Protein AF-A0A660MNW3-F1 (afdb_monomer_lite)

Sequence (74 aa):
MQVQDAQKALISDTAIHSKNRRRTQMSAYTHFTPIERGHLAASLKGGKAQACIAAELGRSESTISREIRRNGGS

Radius of gyration: 23.4 Å; chains: 1; bounding box: 52×50×49 Å

Structure (mmCIF, N/CA/C/O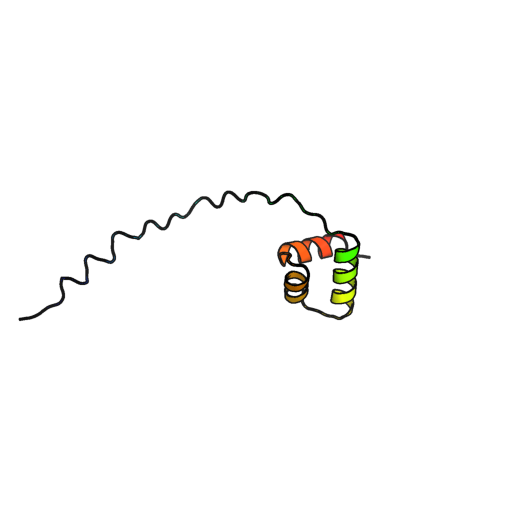 backbone):
data_AF-A0A660MNW3-F1
#
_entry.id   AF-A0A660MNW3-F1
#
loop_
_atom_site.group_PDB
_atom_site.id
_atom_site.type_symbol
_atom_site.label_atom_id
_atom_site.label_alt_id
_atom_site.label_comp_id
_atom_site.label_asym_id
_atom_site.label_entity_id
_atom_site.label_seq_id
_atom_site.pdbx_PDB_ins_code
_atom_site.Cartn_x
_atom_site.Cartn_y
_atom_site.Cartn_z
_atom_site.occupancy
_atom_site.B_iso_or_equiv
_atom_site.auth_seq_id
_atom_site.auth_comp_id
_atom_site.auth_asym_id
_atom_site.auth_atom_id
_atom_site.pdbx_PDB_model_num
ATOM 1 N N . MET A 1 1 ? 37.301 37.844 36.375 1.00 43.72 1 MET A N 1
ATOM 2 C CA . MET A 1 1 ? 35.923 38.309 36.118 1.00 43.72 1 MET A CA 1
ATOM 3 C C . MET A 1 1 ? 35.599 37.848 34.705 1.00 43.72 1 MET A C 1
ATOM 5 O O . MET A 1 1 ? 36.295 38.266 33.796 1.00 43.72 1 MET A O 1
ATOM 9 N N . GLN A 1 2 ? 34.925 36.704 34.541 1.00 51.22 2 GLN A N 1
ATOM 10 C CA . GLN A 1 2 ? 33.476 36.659 34.285 1.00 51.22 2 GLN A CA 1
ATOM 11 C C . GLN A 1 2 ? 33.114 37.582 33.096 1.00 51.22 2 GLN A C 1
ATOM 13 O O . GLN A 1 2 ? 33.405 38.763 33.170 1.00 51.22 2 GLN A O 1
ATOM 18 N N . VAL A 1 3 ? 32.480 37.173 31.997 1.00 43.91 3 VAL A N 1
ATOM 19 C CA . VAL A 1 3 ? 31.531 36.078 31.778 1.00 43.91 3 VAL A CA 1
ATOM 20 C C . VAL A 1 3 ? 31.119 36.083 30.287 1.00 43.91 3 VAL A C 1
ATOM 22 O O . VAL A 1 3 ? 30.944 37.138 29.702 1.00 43.91 3 VAL A O 1
ATOM 25 N N . GLN A 1 4 ? 30.895 34.901 29.708 1.00 50.16 4 GLN A N 1
ATOM 26 C CA . GLN A 1 4 ? 29.713 34.594 28.873 1.00 50.16 4 GLN A CA 1
ATOM 27 C C . GLN A 1 4 ? 29.530 35.162 27.444 1.00 50.16 4 GLN A C 1
ATOM 29 O O . GLN A 1 4 ? 28.572 34.745 26.798 1.00 50.16 4 GLN A O 1
ATOM 34 N N . ASP A 1 5 ? 30.420 35.970 26.864 1.00 55.09 5 ASP A N 1
ATOM 35 C CA . ASP A 1 5 ? 30.120 36.551 25.531 1.00 55.09 5 ASP A CA 1
ATOM 36 C C . ASP A 1 5 ? 30.540 35.717 24.305 1.00 55.09 5 ASP A C 1
ATOM 38 O O . ASP A 1 5 ? 30.097 35.979 23.18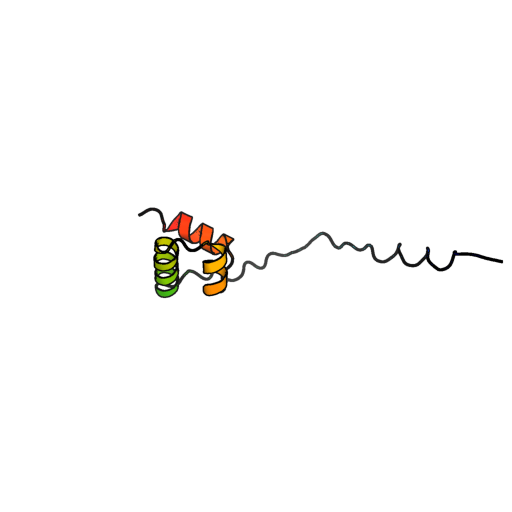6 1.00 55.09 5 ASP A O 1
ATOM 42 N N . ALA A 1 6 ? 31.321 34.647 24.478 1.00 47.84 6 ALA A N 1
ATOM 43 C CA . ALA A 1 6 ? 31.774 33.834 23.341 1.00 47.84 6 ALA A CA 1
ATOM 44 C C . ALA A 1 6 ? 30.728 32.821 22.829 1.00 47.84 6 ALA A C 1
ATOM 46 O O . ALA A 1 6 ? 30.897 32.254 21.752 1.00 47.84 6 ALA A O 1
ATOM 47 N N . GLN A 1 7 ? 29.635 32.590 23.566 1.00 49.50 7 GLN A N 1
ATOM 48 C CA . GLN A 1 7 ? 28.619 31.593 23.189 1.00 49.50 7 GLN A CA 1
ATOM 49 C C . GLN A 1 7 ? 27.412 32.182 22.444 1.00 49.50 7 GLN A C 1
ATOM 51 O O . GLN A 1 7 ? 26.536 31.434 22.016 1.00 49.50 7 GLN A O 1
ATOM 56 N N . LYS A 1 8 ? 27.364 33.505 22.226 1.00 50.09 8 LYS A N 1
ATOM 57 C CA . LYS A 1 8 ? 26.227 34.167 21.561 1.00 50.09 8 LYS A CA 1
ATOM 58 C C . LYS A 1 8 ? 26.426 34.415 20.058 1.00 50.09 8 LYS A C 1
ATOM 60 O O . LYS A 1 8 ? 25.454 34.685 19.360 1.00 50.09 8 LYS A O 1
ATOM 65 N N . ALA A 1 9 ? 27.643 34.262 19.535 1.00 48.50 9 ALA A N 1
ATOM 66 C CA . ALA A 1 9 ? 27.965 34.530 18.126 1.00 48.50 9 ALA A CA 1
ATOM 67 C C . ALA A 1 9 ? 27.928 33.291 17.204 1.00 48.50 9 ALA A C 1
ATOM 69 O O . ALA A 1 9 ? 28.320 33.379 16.049 1.00 48.50 9 ALA A O 1
ATOM 70 N N . LEU A 1 10 ? 27.457 32.137 17.690 1.00 48.84 10 LEU A N 1
ATOM 71 C CA . LEU A 1 10 ? 27.430 30.875 16.928 1.00 48.84 10 LEU A CA 1
ATOM 72 C C . LEU A 1 10 ? 26.022 30.409 16.523 1.00 48.84 10 LEU A C 1
ATOM 74 O O . LEU A 1 10 ? 25.877 29.346 15.929 1.00 48.84 10 LEU A O 1
ATOM 78 N N . ILE A 1 11 ? 24.979 31.188 16.829 1.00 47.81 11 ILE A N 1
ATOM 79 C CA . ILE A 1 11 ? 23.576 30.764 16.643 1.00 47.81 11 ILE A CA 1
ATOM 80 C C . ILE A 1 11 ? 22.861 31.564 15.532 1.00 47.81 11 ILE A C 1
ATOM 82 O O . ILE A 1 11 ? 21.741 31.234 15.152 1.00 47.81 11 ILE A O 1
ATOM 86 N N . SER A 1 12 ? 23.511 32.563 14.929 1.00 49.16 12 SER A N 1
ATOM 87 C CA . SER A 1 12 ? 22.838 33.483 13.994 1.00 49.16 12 SER A CA 1
ATOM 88 C C . SER A 1 12 ? 23.043 33.175 12.503 1.00 49.16 12 SER A C 1
ATOM 90 O O . SER A 1 12 ? 22.210 33.581 11.698 1.00 49.16 12 SER A O 1
ATOM 92 N N . ASP A 1 13 ? 24.076 32.411 12.120 1.00 48.03 13 ASP A N 1
ATOM 93 C CA . ASP A 1 13 ? 24.517 32.348 10.709 1.00 48.03 13 ASP A CA 1
ATOM 94 C C . ASP A 1 13 ? 24.185 31.042 9.967 1.00 48.03 13 ASP A C 1
ATOM 96 O O . ASP A 1 13 ? 24.495 30.891 8.788 1.00 48.03 13 ASP A O 1
ATOM 100 N N . THR A 1 14 ? 23.494 30.092 10.603 1.00 50.69 14 THR A N 1
ATOM 101 C CA . THR A 1 14 ? 23.074 28.831 9.950 1.00 50.69 14 THR A CA 1
ATOM 102 C C . THR A 1 14 ? 21.560 28.660 9.876 1.00 50.69 14 THR A C 1
ATOM 104 O O . THR A 1 14 ? 21.042 27.556 9.730 1.00 50.69 14 THR A O 1
ATOM 107 N N . ALA A 1 15 ? 20.819 29.768 9.877 1.00 48.81 15 ALA A N 1
ATOM 108 C CA . ALA A 1 15 ? 19.399 29.775 9.543 1.00 48.81 15 ALA A CA 1
ATOM 109 C C . ALA A 1 15 ? 19.148 30.033 8.045 1.00 48.81 15 ALA A C 1
ATOM 111 O O . ALA A 1 15 ? 18.172 30.688 7.685 1.00 48.81 15 ALA A O 1
ATOM 112 N N . ILE A 1 16 ? 19.948 29.452 7.139 1.00 46.16 16 ILE A N 1
ATOM 113 C CA . ILE A 1 16 ? 19.462 29.197 5.771 1.00 46.16 16 ILE A CA 1
ATOM 114 C C . ILE A 1 16 ? 18.600 27.935 5.832 1.00 46.16 16 ILE A C 1
ATOM 116 O O . ILE A 1 16 ? 18.950 26.855 5.360 1.00 46.16 16 ILE A O 1
ATOM 120 N N . HIS A 1 17 ? 17.432 28.073 6.459 1.00 52.38 17 HIS A N 1
ATOM 121 C CA . HIS A 1 17 ? 16.341 27.128 6.287 1.00 52.38 17 HIS A CA 1
ATOM 122 C C . HIS A 1 17 ? 15.855 27.305 4.845 1.00 52.38 17 HIS A C 1
ATOM 124 O O . HIS A 1 17 ? 14.958 28.101 4.568 1.00 52.38 17 HIS A O 1
ATOM 130 N N . SER A 1 18 ? 16.504 26.599 3.915 1.00 52.78 18 SER A N 1
ATOM 131 C CA . SER A 1 18 ? 16.121 26.501 2.506 1.00 52.78 18 SER A CA 1
ATOM 132 C C . SER A 1 18 ? 14.769 25.790 2.403 1.00 52.78 18 SER A C 1
ATOM 134 O O . SER A 1 18 ? 14.639 24.617 2.053 1.00 52.78 18 SER A O 1
ATOM 136 N N . LYS A 1 19 ? 13.711 26.510 2.770 1.00 60.03 19 LYS A N 1
ATOM 137 C CA . LYS A 1 19 ? 12.346 26.184 2.402 1.00 60.03 19 LYS A CA 1
ATOM 138 C C . LYS A 1 19 ? 12.240 26.563 0.936 1.00 60.03 19 LYS A C 1
ATOM 140 O O . LYS A 1 19 ? 12.026 27.734 0.651 1.00 60.03 19 LYS A O 1
ATOM 145 N N . ASN A 1 20 ? 12.428 25.582 0.049 1.00 60.75 20 ASN A N 1
ATOM 146 C CA . ASN A 1 20 ? 11.831 25.484 -1.293 1.00 60.75 20 ASN A CA 1
ATOM 147 C C . ASN A 1 20 ? 12.827 25.017 -2.370 1.00 60.75 20 ASN A C 1
ATOM 149 O O . ASN A 1 20 ? 13.452 25.813 -3.067 1.00 60.75 20 ASN A O 1
ATOM 153 N N . ARG A 1 21 ? 12.884 23.698 -2.578 1.00 55.41 21 ARG A N 1
ATOM 154 C CA . ARG A 1 21 ? 12.349 23.064 -3.797 1.00 55.41 21 ARG A CA 1
ATOM 155 C C . ARG A 1 21 ? 12.572 21.555 -3.710 1.00 55.41 21 ARG A C 1
ATOM 157 O O . ARG A 1 21 ? 13.498 21.010 -4.306 1.00 55.41 21 ARG A O 1
ATOM 164 N N . ARG A 1 22 ? 11.664 20.842 -3.030 1.00 57.44 22 ARG A N 1
ATOM 165 C CA . ARG A 1 22 ? 11.419 19.443 -3.403 1.00 57.44 22 ARG A CA 1
ATOM 166 C C . ARG A 1 22 ? 10.764 19.494 -4.777 1.00 57.44 22 ARG A C 1
ATOM 168 O O . ARG A 1 22 ? 9.546 19.535 -4.888 1.00 57.44 22 ARG A O 1
ATOM 175 N N . ARG A 1 23 ? 11.580 19.570 -5.833 1.00 54.41 23 ARG A N 1
ATOM 176 C CA . ARG A 1 23 ? 11.149 19.157 -7.164 1.00 54.41 23 ARG A CA 1
ATOM 177 C C . ARG A 1 23 ? 10.760 17.699 -6.962 1.00 54.41 23 ARG A C 1
ATOM 179 O O . ARG A 1 23 ? 11.641 16.854 -6.836 1.00 54.41 23 ARG A O 1
ATOM 186 N N . THR A 1 24 ? 9.467 17.438 -6.775 1.00 59.34 24 THR A N 1
ATOM 187 C CA . THR A 1 24 ? 8.921 16.087 -6.735 1.00 59.34 24 THR A CA 1
ATOM 188 C C . THR A 1 24 ? 9.217 15.519 -8.110 1.00 59.34 24 THR A C 1
ATOM 190 O O . THR A 1 24 ? 8.439 15.701 -9.040 1.00 59.34 24 THR A O 1
ATOM 193 N N . GLN A 1 25 ? 10.404 14.934 -8.273 1.00 58.03 25 GLN A N 1
ATOM 194 C CA . GLN A 1 25 ? 10.674 14.002 -9.347 1.00 58.03 25 GLN A CA 1
ATOM 195 C C . GLN A 1 25 ? 9.558 12.984 -9.199 1.00 58.03 25 GLN A C 1
ATOM 197 O O . GLN A 1 25 ? 9.517 12.253 -8.206 1.00 58.03 25 GLN A O 1
ATOM 202 N N . MET A 1 26 ? 8.568 13.051 -10.087 1.00 55.78 26 MET A N 1
ATOM 203 C CA . MET A 1 26 ? 7.543 12.031 -10.146 1.00 55.78 26 MET A CA 1
ATOM 204 C C . MET A 1 26 ? 8.298 10.763 -10.506 1.00 55.78 26 MET A C 1
ATOM 206 O O . MET A 1 26 ? 8.639 10.553 -11.666 1.00 55.78 26 MET A O 1
ATOM 210 N N . SER A 1 27 ? 8.649 9.981 -9.480 1.00 61.88 27 SER A N 1
ATOM 211 C CA . SER A 1 27 ? 9.178 8.638 -9.654 1.00 61.88 27 SER A CA 1
ATOM 212 C C . SER A 1 27 ? 8.284 7.957 -10.679 1.00 61.88 27 SER A C 1
ATOM 214 O O . SER A 1 27 ? 7.055 8.076 -10.583 1.00 61.88 27 SER A O 1
ATOM 216 N N . ALA A 1 28 ? 8.905 7.352 -11.695 1.00 65.94 28 ALA A N 1
ATOM 217 C CA . ALA A 1 28 ? 8.195 6.701 -12.782 1.00 65.94 28 ALA A CA 1
ATOM 218 C C . ALA A 1 28 ? 7.056 5.869 -12.188 1.00 65.94 28 ALA A C 1
ATOM 220 O O . ALA A 1 28 ? 7.273 5.055 -11.283 1.00 65.94 28 ALA A O 1
ATOM 221 N N . TYR A 1 29 ? 5.829 6.161 -12.622 1.00 68.12 29 TYR A N 1
ATOM 222 C CA . TYR A 1 29 ? 4.644 5.577 -12.019 1.00 68.12 29 TYR A CA 1
ATOM 223 C C . TYR A 1 29 ? 4.696 4.061 -12.183 1.00 68.12 29 TYR A C 1
ATOM 225 O O . TYR A 1 29 ? 4.461 3.516 -13.258 1.00 68.12 29 TYR A O 1
ATOM 233 N N . THR A 1 30 ? 5.054 3.382 -11.099 1.00 81.44 30 THR A N 1
ATOM 234 C CA . THR A 1 30 ? 5.200 1.934 -11.094 1.00 81.44 30 THR A CA 1
ATOM 235 C C . THR A 1 30 ? 3.871 1.359 -10.645 1.00 81.44 30 THR A C 1
ATOM 237 O O . THR A 1 30 ? 3.533 1.414 -9.458 1.00 81.44 30 THR A O 1
ATOM 240 N N . HIS A 1 31 ? 3.099 0.849 -11.602 1.00 87.44 31 HIS A N 1
ATOM 241 C CA . HIS A 1 31 ? 1.852 0.147 -11.324 1.00 87.44 31 HIS A CA 1
ATOM 242 C C . HIS A 1 31 ? 2.091 -1.040 -10.382 1.00 87.44 31 HIS A C 1
ATOM 244 O O . HIS A 1 31 ? 3.186 -1.604 -10.342 1.00 87.44 31 HIS A O 1
ATOM 250 N N . PHE A 1 32 ? 1.056 -1.431 -9.637 1.00 90.94 32 PHE A N 1
ATOM 251 C CA . PHE A 1 32 ? 1.076 -2.728 -8.972 1.00 90.94 32 PHE A CA 1
ATOM 252 C C . PHE A 1 32 ? 1.071 -3.830 -10.030 1.00 90.94 32 PHE A C 1
ATOM 254 O O . PHE A 1 32 ? 0.277 -3.809 -10.978 1.00 90.94 32 PHE A O 1
ATOM 261 N N . THR A 1 33 ? 1.942 -4.807 -9.853 1.00 91.75 33 THR A N 1
ATOM 262 C CA . THR A 1 33 ? 1.891 -6.073 -10.576 1.00 91.75 33 THR A CA 1
ATOM 263 C C . THR A 1 33 ? 0.698 -6.908 -10.089 1.00 91.75 33 THR A C 1
ATOM 265 O O . THR A 1 33 ? 0.176 -6.675 -8.993 1.00 91.75 33 THR A O 1
ATOM 268 N N . PRO A 1 34 ? 0.239 -7.906 -10.865 1.00 91.38 34 PRO A N 1
ATOM 269 C CA . PRO A 1 34 ? -0.795 -8.832 -10.403 1.00 91.38 34 PRO A CA 1
ATOM 270 C C . PRO A 1 34 ? -0.434 -9.539 -9.086 1.00 91.38 34 PRO A C 1
ATOM 272 O O . PRO A 1 34 ? -1.305 -9.731 -8.244 1.00 91.38 34 PRO A O 1
ATOM 275 N N . ILE A 1 35 ? 0.848 -9.866 -8.887 1.00 92.88 35 ILE A N 1
ATOM 276 C CA . ILE A 1 35 ? 1.344 -10.524 -7.670 1.00 92.88 35 ILE A CA 1
ATOM 277 C C . ILE A 1 35 ? 1.231 -9.582 -6.467 1.00 92.88 35 ILE A C 1
ATOM 279 O O . ILE A 1 35 ? 0.648 -9.961 -5.454 1.00 92.88 35 ILE A O 1
ATOM 283 N N . GLU A 1 36 ? 1.710 -8.339 -6.586 1.00 93.88 36 GLU A N 1
ATOM 284 C CA . GLU A 1 36 ? 1.584 -7.350 -5.505 1.00 93.88 36 GLU A CA 1
ATOM 285 C C . GLU A 1 36 ? 0.108 -7.054 -5.184 1.00 93.88 36 GLU A C 1
ATOM 287 O O . GLU A 1 36 ? -0.244 -6.897 -4.017 1.00 93.88 36 GLU A O 1
ATOM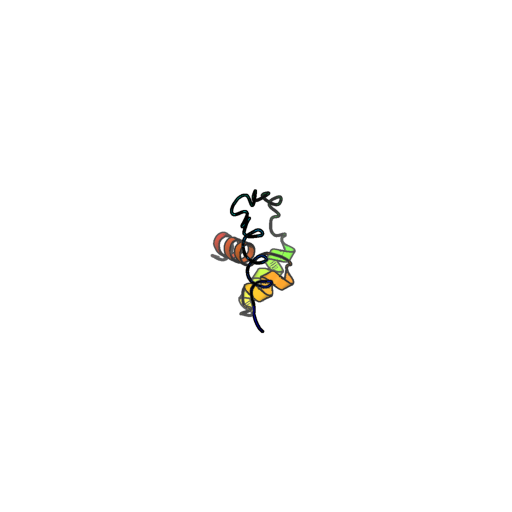 292 N N . ARG A 1 37 ? -0.777 -7.028 -6.196 1.00 94.12 37 ARG A N 1
ATOM 293 C CA . ARG A 1 37 ? -2.230 -6.907 -5.977 1.00 94.12 37 ARG A CA 1
ATOM 294 C C . ARG A 1 37 ? -2.798 -8.099 -5.210 1.00 94.12 37 ARG A C 1
ATOM 296 O O . ARG A 1 37 ? -3.588 -7.895 -4.292 1.00 94.12 37 ARG A O 1
ATOM 303 N N . GLY A 1 38 ? -2.389 -9.321 -5.551 1.00 94.44 38 GLY A N 1
ATOM 304 C CA . GLY A 1 38 ? -2.780 -10.529 -4.823 1.00 94.44 38 GLY A CA 1
ATOM 305 C C . GLY A 1 38 ? -2.333 -10.489 -3.360 1.00 94.44 38 GLY A C 1
ATOM 306 O O . GLY A 1 38 ? -3.137 -10.741 -2.462 1.00 94.44 38 GLY A O 1
ATOM 307 N N . HIS A 1 39 ? -1.082 -10.084 -3.110 1.00 94.88 39 HIS A N 1
ATOM 308 C CA . HIS A 1 39 ? -0.544 -9.900 -1.756 1.00 94.88 39 HIS A CA 1
ATOM 309 C C . HIS A 1 39 ? -1.341 -8.856 -0.969 1.00 94.88 39 HIS A C 1
ATOM 311 O O . HIS A 1 39 ? -1.725 -9.097 0.178 1.00 94.88 39 HIS A O 1
ATOM 317 N N . LEU A 1 40 ? -1.621 -7.707 -1.588 1.00 94.56 40 LEU A N 1
ATOM 318 C CA . LEU A 1 40 ? -2.400 -6.626 -0.990 1.00 94.56 40 LEU A CA 1
ATOM 319 C C . LEU A 1 40 ? -3.820 -7.090 -0.631 1.00 94.56 40 LEU A C 1
ATOM 321 O O . LEU A 1 40 ? -4.250 -6.885 0.502 1.00 94.56 40 LEU A O 1
ATOM 325 N N . ALA A 1 41 ? -4.517 -7.777 -1.540 1.00 93.69 41 ALA A N 1
ATOM 326 C CA . ALA A 1 41 ? -5.866 -8.293 -1.303 1.00 93.69 41 ALA A CA 1
ATOM 327 C C . ALA A 1 41 ? -5.908 -9.332 -0.168 1.00 93.69 41 ALA A C 1
ATOM 329 O O . ALA A 1 41 ? -6.746 -9.238 0.730 1.00 93.69 41 ALA A O 1
ATOM 330 N N . ALA A 1 42 ? -4.973 -10.289 -0.162 1.00 95.25 42 ALA A N 1
ATOM 331 C CA . ALA A 1 42 ? -4.865 -11.284 0.904 1.00 95.25 42 ALA A CA 1
ATOM 332 C C . ALA A 1 42 ? -4.575 -10.634 2.267 1.00 95.25 42 ALA A C 1
ATOM 334 O O . ALA A 1 42 ? -5.188 -10.990 3.274 1.00 95.25 42 ALA A O 1
ATOM 335 N N . SER A 1 43 ? -3.689 -9.636 2.291 1.00 95.12 43 SER A N 1
ATOM 336 C CA . SER A 1 43 ? -3.323 -8.913 3.511 1.00 95.12 43 SER A CA 1
ATOM 337 C C . SER A 1 43 ? -4.484 -8.102 4.083 1.00 95.12 43 SER A C 1
ATOM 339 O O . SER A 1 43 ? -4.704 -8.119 5.294 1.00 95.12 43 SER A O 1
ATOM 341 N N . LEU A 1 44 ? -5.257 -7.433 3.221 1.00 93.56 44 LEU A N 1
ATOM 342 C CA . LEU A 1 44 ? -6.456 -6.696 3.625 1.00 93.56 44 LEU A CA 1
ATOM 343 C C . LEU A 1 44 ? -7.538 -7.632 4.159 1.00 93.56 44 LEU A C 1
ATOM 345 O O . LEU A 1 44 ? -8.122 -7.349 5.202 1.00 93.56 44 LEU A O 1
ATOM 349 N N . LYS A 1 45 ? -7.762 -8.778 3.503 1.00 93.44 45 LYS A N 1
ATOM 350 C CA . LYS A 1 45 ? -8.695 -9.806 3.988 1.00 93.44 45 LYS A CA 1
ATOM 351 C C . LYS A 1 45 ? -8.279 -10.364 5.354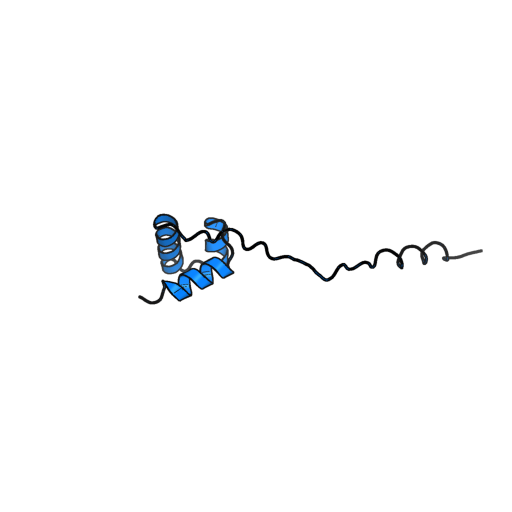 1.00 93.44 45 LYS A C 1
ATOM 353 O O . LYS A 1 45 ? -9.137 -10.695 6.163 1.00 93.44 45 LYS A O 1
ATOM 358 N N . GLY A 1 46 ? -6.974 -10.434 5.618 1.00 94.56 46 GLY A N 1
ATOM 359 C CA . GLY A 1 46 ? -6.412 -10.789 6.922 1.00 94.56 46 GLY A CA 1
ATOM 360 C C . GLY A 1 46 ? -6.441 -9.666 7.968 1.00 94.56 46 GLY A C 1
ATOM 361 O O . GLY A 1 46 ? -5.940 -9.870 9.068 1.00 94.56 46 GLY A O 1
ATOM 362 N N . GLY A 1 47 ? -6.979 -8.48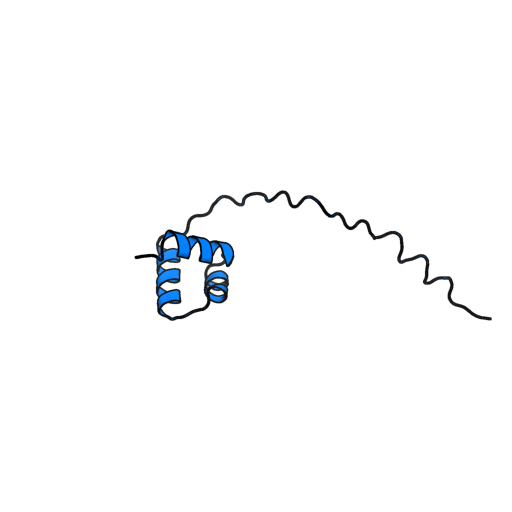4 7.646 1.00 95.19 47 GLY A N 1
ATOM 363 C CA . GLY A 1 47 ? -7.087 -7.357 8.577 1.00 95.19 47 GLY A CA 1
ATOM 364 C C . GLY A 1 47 ? -5.773 -6.621 8.852 1.00 95.19 47 GLY A C 1
ATOM 365 O O . GLY A 1 47 ? -5.690 -5.867 9.822 1.00 95.19 47 GLY A O 1
ATOM 366 N N . LYS A 1 48 ? -4.732 -6.812 8.029 1.00 95.88 48 LYS A N 1
ATOM 367 C CA . LYS A 1 48 ? -3.467 -6.085 8.204 1.00 95.88 48 LYS A CA 1
ATOM 368 C C . LYS A 1 48 ? -3.654 -4.586 7.959 1.00 95.88 48 LYS A C 1
ATOM 370 O O . LYS A 1 48 ? -4.328 -4.165 7.018 1.00 95.88 48 LYS A O 1
ATOM 375 N N . ALA A 1 49 ? -2.973 -3.773 8.765 1.00 96.12 49 ALA A N 1
ATOM 376 C CA . ALA A 1 49 ? -2.925 -2.328 8.575 1.00 96.12 49 ALA A CA 1
ATOM 377 C C . ALA A 1 49 ? -2.176 -1.953 7.283 1.00 96.12 49 ALA A C 1
ATOM 379 O O . ALA A 1 49 ? -1.171 -2.574 6.930 1.00 96.12 49 ALA A O 1
ATOM 380 N N . GLN A 1 50 ? -2.617 -0.885 6.609 1.00 95.19 50 GLN A N 1
ATOM 381 C CA . GLN A 1 50 ? -2.022 -0.424 5.344 1.00 95.19 50 GLN A CA 1
ATOM 382 C C . GLN A 1 50 ? -0.529 -0.087 5.475 1.00 95.19 50 GLN A C 1
ATOM 384 O O . GLN A 1 50 ? 0.228 -0.365 4.550 1.00 95.19 50 GLN A O 1
ATOM 389 N N . ALA A 1 51 ? -0.104 0.442 6.627 1.00 96.44 51 ALA A N 1
ATOM 390 C CA . ALA A 1 51 ? 1.298 0.712 6.948 1.00 96.44 51 ALA A CA 1
ATOM 391 C C . ALA A 1 51 ? 2.177 -0.545 6.879 1.00 96.44 51 ALA A C 1
ATOM 393 O O . ALA A 1 51 ? 3.240 -0.538 6.260 1.00 96.44 51 ALA A O 1
ATOM 394 N N . CYS A 1 52 ? 1.702 -1.659 7.443 1.00 96.62 52 CYS A N 1
ATOM 395 C CA . CYS A 1 52 ? 2.417 -2.931 7.387 1.00 96.62 52 CYS A CA 1
ATOM 396 C C . CYS A 1 52 ? 2.511 -3.450 5.947 1.00 96.62 52 CYS A C 1
ATOM 398 O O . CYS A 1 52 ? 3.583 -3.847 5.505 1.00 96.62 52 CYS A O 1
ATOM 400 N N . ILE A 1 53 ? 1.411 -3.380 5.190 1.00 95.88 53 ILE A N 1
ATOM 401 C CA . ILE A 1 53 ? 1.382 -3.808 3.781 1.00 95.88 53 ILE A CA 1
ATOM 402 C C . ILE A 1 53 ? 2.336 -2.948 2.936 1.00 95.88 53 ILE A C 1
ATOM 404 O O . ILE A 1 53 ? 3.029 -3.459 2.060 1.00 95.88 53 ILE A O 1
ATOM 408 N N . ALA A 1 54 ? 2.403 -1.643 3.209 1.00 95.25 54 ALA A N 1
ATOM 409 C CA . ALA A 1 54 ? 3.312 -0.718 2.542 1.00 95.25 54 ALA A CA 1
ATOM 410 C C . ALA A 1 54 ? 4.780 -1.114 2.761 1.00 95.25 54 ALA A C 1
ATOM 412 O O . ALA A 1 54 ? 5.539 -1.195 1.794 1.00 95.25 54 ALA A O 1
ATOM 413 N N . ALA A 1 55 ? 5.150 -1.418 4.009 1.00 96.12 55 ALA A N 1
ATOM 414 C CA . ALA A 1 55 ? 6.489 -1.880 4.357 1.00 96.12 55 ALA A CA 1
ATOM 415 C C . ALA A 1 55 ? 6.835 -3.218 3.680 1.00 96.12 55 ALA A C 1
ATOM 417 O O . ALA A 1 55 ? 7.917 -3.343 3.113 1.00 96.12 55 ALA A O 1
ATOM 418 N N . GLU A 1 56 ? 5.907 -4.182 3.672 1.00 94.62 56 GLU A N 1
ATOM 419 C CA . GLU A 1 56 ? 6.095 -5.491 3.024 1.00 94.62 56 GLU A CA 1
ATOM 420 C C . GLU A 1 56 ? 6.294 -5.374 1.505 1.00 94.62 56 GLU A C 1
ATOM 422 O O . GLU A 1 56 ? 7.140 -6.059 0.936 1.00 94.62 56 GLU A O 1
ATOM 427 N N . LEU A 1 57 ? 5.542 -4.491 0.843 1.00 92.44 57 LEU A N 1
ATOM 428 C CA . LEU A 1 57 ? 5.611 -4.297 -0.609 1.00 92.44 57 LEU A CA 1
ATOM 429 C C . LEU A 1 57 ? 6.672 -3.271 -1.040 1.00 92.44 57 LEU A C 1
ATOM 431 O O . LEU A 1 57 ? 6.811 -2.999 -2.232 1.00 92.44 57 LEU A O 1
ATOM 435 N N . GLY A 1 58 ? 7.386 -2.649 -0.097 1.00 92.56 58 GLY A N 1
ATOM 436 C CA . GLY A 1 58 ? 8.332 -1.570 -0.395 1.00 92.56 58 GLY A CA 1
ATOM 437 C C . GLY A 1 58 ? 7.672 -0.361 -1.072 1.00 92.56 58 GLY A C 1
ATOM 438 O O . GLY A 1 58 ? 8.287 0.317 -1.896 1.00 92.56 58 GLY A O 1
ATOM 439 N N . ARG A 1 59 ? 6.394 -0.098 -0.772 1.00 92.31 59 ARG A N 1
ATOM 440 C CA . ARG A 1 59 ? 5.612 1.011 -1.341 1.00 92.31 59 ARG A CA 1
ATOM 441 C C . ARG A 1 59 ? 5.295 2.048 -0.267 1.00 92.31 59 ARG A C 1
ATOM 443 O O . ARG A 1 59 ? 5.387 1.794 0.924 1.00 92.31 59 ARG A O 1
ATOM 450 N N . SER A 1 60 ? 4.875 3.240 -0.692 1.00 93.06 60 SER A N 1
ATOM 451 C CA . SER A 1 60 ? 4.349 4.237 0.249 1.00 93.06 60 SER A CA 1
ATOM 452 C C . SER A 1 60 ? 2.917 3.899 0.669 1.00 93.06 60 SER A C 1
ATOM 454 O O . SER A 1 60 ? 2.125 3.430 -0.151 1.00 93.06 60 SER A O 1
ATOM 456 N N . GLU A 1 61 ? 2.537 4.236 1.900 1.00 94.12 61 GLU A N 1
ATOM 457 C CA . GLU A 1 61 ? 1.154 4.083 2.378 1.00 94.12 61 GLU A CA 1
ATOM 458 C C . GLU A 1 61 ? 0.143 4.823 1.497 1.00 94.12 61 GLU A C 1
ATOM 460 O O . GLU A 1 61 ? -0.926 4.308 1.179 1.00 94.12 61 GLU A O 1
ATOM 465 N N . SER A 1 62 ? 0.504 6.011 1.004 1.00 93.19 62 SER A N 1
ATOM 466 C CA . SER A 1 62 ? -0.343 6.756 0.067 1.00 93.19 62 SER A CA 1
ATOM 467 C C . SER A 1 62 ? -0.535 6.025 -1.267 1.00 93.19 62 SER A C 1
ATOM 469 O O . SER A 1 62 ? -1.560 6.196 -1.925 1.00 93.19 62 SER A O 1
ATOM 471 N N . THR A 1 63 ? 0.447 5.232 -1.702 1.00 92.62 63 THR A N 1
ATOM 472 C CA . THR A 1 63 ? 0.340 4.383 -2.896 1.00 92.62 63 THR A CA 1
ATOM 473 C C . THR A 1 63 ? -0.606 3.210 -2.643 1.00 92.62 63 THR A C 1
ATOM 475 O O . THR A 1 63 ? -1.468 2.959 -3.480 1.00 92.62 63 THR A O 1
ATOM 478 N N . ILE A 1 64 ? -0.515 2.573 -1.472 1.00 94.50 64 ILE A N 1
ATOM 479 C CA . ILE A 1 64 ? -1.431 1.511 -1.026 1.00 94.50 64 ILE A CA 1
ATOM 480 C C . ILE A 1 64 ? -2.872 2.029 -0.954 1.00 94.50 64 ILE A C 1
ATOM 482 O O . ILE A 1 64 ? -3.759 1.475 -1.595 1.00 94.50 64 ILE A O 1
ATOM 486 N N . SER A 1 65 ? -3.102 3.148 -0.264 1.00 94.31 65 SER A N 1
ATOM 487 C CA . SER A 1 65 ? -4.426 3.773 -0.146 1.00 94.31 65 SER A CA 1
ATOM 488 C C . SER A 1 65 ? -5.033 4.112 -1.512 1.00 94.31 65 SER A C 1
ATOM 490 O O . SER A 1 65 ? -6.212 3.855 -1.764 1.00 94.31 65 SER A O 1
ATOM 492 N N . ARG A 1 66 ? -4.222 4.648 -2.436 1.00 92.69 66 ARG A N 1
ATOM 493 C CA . ARG A 1 66 ? -4.662 4.930 -3.810 1.00 92.69 66 ARG A CA 1
ATOM 494 C C . ARG A 1 66 ? -5.031 3.665 -4.576 1.00 92.69 66 ARG A C 1
ATOM 496 O O . ARG A 1 66 ? -6.009 3.704 -5.312 1.00 92.69 66 ARG A O 1
ATOM 503 N N . GLU A 1 67 ? -4.269 2.587 -4.423 1.00 93.44 67 GLU A N 1
ATOM 504 C CA . GLU A 1 67 ? -4.573 1.300 -5.054 1.00 93.44 67 GLU A CA 1
ATOM 505 C C . GLU A 1 67 ? -5.889 0.724 -4.527 1.00 93.44 67 GLU A C 1
ATOM 507 O O . GLU A 1 67 ? -6.769 0.390 -5.315 1.00 93.44 67 GLU A O 1
ATOM 512 N N . ILE A 1 68 ? -6.078 0.725 -3.205 1.00 92.81 68 ILE A N 1
ATOM 513 C CA . ILE A 1 68 ? -7.320 0.277 -2.559 1.00 92.81 68 ILE A CA 1
ATOM 514 C C . ILE A 1 68 ? -8.509 1.106 -3.038 1.00 92.81 68 ILE A C 1
ATOM 516 O O . ILE A 1 68 ? -9.543 0.558 -3.391 1.00 92.81 68 ILE A O 1
ATOM 520 N N . ARG A 1 69 ? -8.376 2.432 -3.114 1.00 91.56 69 ARG A N 1
ATOM 521 C CA . ARG A 1 69 ? -9.472 3.287 -3.587 1.00 91.56 69 ARG A CA 1
ATOM 522 C C . ARG A 1 69 ? -9.839 3.033 -5.051 1.00 91.56 69 ARG A C 1
ATOM 524 O O . ARG A 1 69 ? -10.982 3.248 -5.428 1.00 91.56 69 ARG A O 1
ATOM 531 N N . ARG A 1 70 ? -8.873 2.633 -5.881 1.00 89.25 70 ARG A N 1
ATOM 532 C CA . ARG A 1 70 ? -9.101 2.353 -7.306 1.00 89.25 70 ARG A CA 1
ATOM 533 C C . ARG A 1 70 ? -9.687 0.965 -7.542 1.00 89.25 70 ARG A C 1
ATOM 535 O O . ARG A 1 70 ? -10.527 0.832 -8.418 1.00 89.25 70 ARG A O 1
ATOM 542 N N . ASN A 1 71 ? -9.229 -0.034 -6.786 1.00 85.75 71 ASN A N 1
ATOM 543 C CA . ASN A 1 71 ? -9.452 -1.452 -7.090 1.00 85.75 71 ASN A CA 1
ATOM 544 C C . ASN A 1 71 ? -10.100 -2.257 -5.946 1.00 85.75 71 ASN A C 1
ATOM 546 O O . ASN A 1 71 ? -10.392 -3.429 -6.128 1.00 85.75 71 ASN A O 1
ATOM 550 N N . GLY A 1 72 ? -10.307 -1.673 -4.765 1.00 69.81 72 GLY A N 1
ATOM 551 C CA . GLY A 1 72 ? -10.842 -2.347 -3.571 1.00 69.81 72 GLY A CA 1
ATOM 552 C C . GLY A 1 72 ? -12.361 -2.253 -3.399 1.00 69.81 72 GLY A C 1
ATOM 553 O O . GLY A 1 72 ? -12.852 -2.501 -2.304 1.00 69.81 72 GLY A O 1
ATOM 554 N N . GLY A 1 73 ? -13.090 -1.836 -4.439 1.00 60.28 73 GLY A N 1
ATOM 555 C CA . GLY A 1 73 ? -14.538 -1.595 -4.411 1.00 60.28 73 GLY A CA 1
ATOM 556 C C . GLY A 1 73 ? -15.406 -2.700 -5.022 1.00 60.28 73 GLY A C 1
ATOM 557 O O . GLY A 1 73 ? -16.513 -2.394 -5.454 1.00 60.28 73 GLY A O 1
ATOM 558 N N . SER A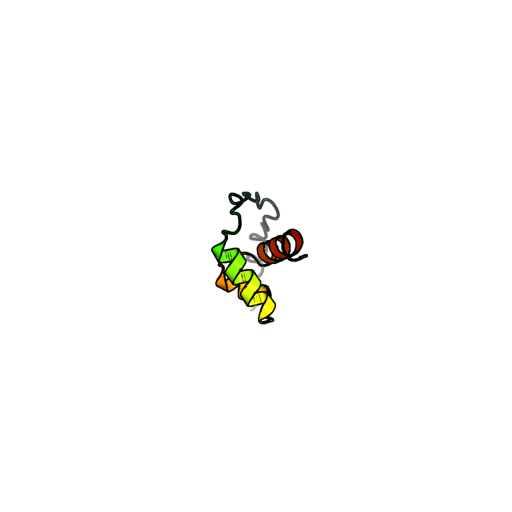 1 74 ? -14.932 -3.945 -5.106 1.00 45.50 74 SER A N 1
ATOM 559 C CA . SER A 1 74 ? -15.650 -5.055 -5.760 1.00 45.50 74 SER A CA 1
ATOM 560 C C . SER A 1 74 ? -15.426 -6.386 -5.067 1.00 45.50 74 SER A C 1
ATOM 562 O O . SER A 1 74 ? -14.235 -6.685 -4.814 1.00 45.50 74 SER A O 1
#

Foldseek 3Di:
DDDDDVPPPPPPPPPPPVPDDPPVPVDDDDDDDPVLVVLLVVCVVVVHDLVVSCVVVVHDSVNSVVCCVVPVPD

Secondary structure (DSSP, 8-state):
----GGGSSSSSS-----------------PPPHHHHHHHHHHHHTT--HHHHHHHTT--HHHHHHHHHHH---

pLDDT: mean 76.12, std 20.21, range [43.72, 96.62]